Protein AF-A0A0D3J5S3-F1 (afdb_monomer_lite)

Organism: Emiliania huxleyi (strain CCMP1516) (NCBI:txid280463)

Structure (mmCIF, N/CA/C/O backbone):
data_AF-A0A0D3J5S3-F1
#
_entry.id   AF-A0A0D3J5S3-F1
#
loop_
_atom_site.group_PDB
_atom_site.id
_atom_site.type_symbol
_atom_site.label_atom_id
_atom_site.label_alt_id
_atom_site.label_comp_id
_atom_site.label_asym_id
_atom_site.label_entity_id
_atom_site.label_seq_id
_atom_site.pdbx_PDB_ins_code
_atom_site.Cartn_x
_atom_site.Cartn_y
_atom_site.Cartn_z
_atom_site.occupancy
_atom_site.B_iso_or_equiv
_atom_site.auth_seq_id
_atom_site.auth_comp_id
_atom_site.auth_asym_id
_atom_site.auth_atom_id
_atom_site.pdbx_PDB_model_num
ATOM 1 N N . MET A 1 1 ? -24.017 62.205 -27.196 1.00 51.03 1 MET A N 1
ATOM 2 C CA . MET A 1 1 ? -24.666 61.035 -26.567 1.00 51.03 1 MET A CA 1
ATOM 3 C C . MET A 1 1 ? -23.971 60.794 -25.240 1.00 51.03 1 MET A C 1
ATOM 5 O O . MET A 1 1 ? -22.766 60.595 -25.216 1.00 51.03 1 MET A O 1
ATOM 9 N N . GLU A 1 2 ? -24.707 60.986 -24.154 1.00 45.94 2 GLU A N 1
ATOM 10 C CA . GLU A 1 2 ? -24.202 61.168 -22.791 1.00 45.94 2 GLU A CA 1
ATOM 11 C C . GLU A 1 2 ? -23.945 59.817 -22.108 1.00 45.94 2 GLU A C 1
ATOM 13 O O . GLU A 1 2 ? -24.816 58.946 -22.071 1.00 45.94 2 GLU A O 1
ATOM 18 N N . ASN A 1 3 ? -22.727 59.621 -21.601 1.00 50.38 3 ASN A N 1
ATOM 19 C CA . ASN A 1 3 ? -22.272 58.361 -21.021 1.00 50.38 3 ASN A CA 1
ATOM 20 C C . ASN A 1 3 ? -22.676 58.307 -19.537 1.00 50.38 3 ASN A C 1
ATOM 22 O O . ASN A 1 3 ? -21.994 58.853 -18.668 1.00 50.38 3 ASN A O 1
ATOM 26 N N . LYS A 1 4 ? -23.832 57.701 -19.245 1.00 55.53 4 LYS A N 1
ATOM 27 C CA . LYS A 1 4 ? -24.392 57.629 -17.888 1.00 55.53 4 LYS A CA 1
ATOM 28 C C . LYS A 1 4 ? -23.585 56.638 -17.034 1.00 55.53 4 LYS A C 1
ATOM 30 O O . LYS A 1 4 ? -23.766 55.424 -17.121 1.00 55.53 4 LYS A O 1
ATOM 35 N N . LYS A 1 5 ? -22.681 57.172 -16.209 1.00 58.59 5 LYS A N 1
ATOM 36 C CA . LYS A 1 5 ? -21.896 56.446 -15.196 1.00 58.59 5 LYS A CA 1
ATOM 37 C C . LYS A 1 5 ? -22.862 55.722 -14.243 1.00 58.59 5 LYS A C 1
ATOM 39 O O . LYS A 1 5 ? -23.649 56.371 -13.560 1.00 58.59 5 LYS A O 1
ATOM 44 N N . ARG A 1 6 ? -22.856 54.384 -14.223 1.00 62.72 6 ARG A N 1
ATOM 45 C CA . ARG A 1 6 ? -23.650 53.599 -13.259 1.00 62.72 6 ARG A CA 1
ATOM 46 C C . ARG A 1 6 ? -22.962 53.634 -11.896 1.00 62.72 6 ARG A C 1
ATOM 48 O O . ARG A 1 6 ? -21.812 53.219 -11.787 1.00 62.72 6 ARG A O 1
ATOM 55 N N . GLU A 1 7 ? -23.668 54.104 -10.875 1.00 63.69 7 GLU A N 1
ATOM 56 C CA . GLU A 1 7 ? -23.224 54.006 -9.483 1.00 63.69 7 GLU A CA 1
ATOM 57 C C . GLU A 1 7 ? -23.287 52.551 -8.976 1.00 63.69 7 GLU A C 1
ATOM 59 O O . GLU A 1 7 ? -24.188 51.795 -9.365 1.00 63.69 7 GLU A O 1
ATOM 64 N N . PRO A 1 8 ? -22.350 52.127 -8.108 1.00 58.50 8 PRO A N 1
ATOM 65 C CA . PRO A 1 8 ? -22.398 50.813 -7.480 1.00 58.50 8 PRO A CA 1
ATOM 66 C C . PRO A 1 8 ? -23.529 50.738 -6.443 1.00 58.50 8 PRO A C 1
ATOM 68 O O . PRO A 1 8 ? -23.693 51.621 -5.603 1.00 58.50 8 PRO A O 1
ATOM 71 N N . ARG A 1 9 ? -24.311 49.650 -6.482 1.00 60.81 9 ARG A N 1
ATOM 72 C CA . ARG A 1 9 ? -25.346 49.370 -5.473 1.00 60.81 9 ARG A CA 1
ATOM 73 C C . ARG A 1 9 ? -24.700 49.051 -4.116 1.00 60.81 9 ARG A C 1
ATOM 75 O O . ARG A 1 9 ? -23.760 48.257 -4.093 1.00 60.81 9 ARG A O 1
ATOM 82 N N . PRO A 1 10 ? -25.232 49.565 -2.992 1.00 53.12 10 PRO A N 1
ATOM 83 C CA . PRO A 1 10 ? -24.752 49.185 -1.670 1.00 53.12 10 PRO A CA 1
ATOM 84 C C . PRO A 1 10 ? -25.035 47.698 -1.410 1.00 53.12 10 PRO A C 1
ATOM 86 O O . PRO A 1 10 ? -26.167 47.226 -1.555 1.00 53.12 10 PRO A O 1
ATOM 89 N N . SER A 1 11 ? -23.999 46.946 -1.033 1.00 65.00 11 SER A N 1
ATOM 90 C CA . SER A 1 11 ? -24.125 45.554 -0.602 1.00 65.00 11 SER A CA 1
ATOM 91 C C . SER A 1 11 ? -24.824 45.500 0.754 1.00 65.00 11 SER A C 1
ATOM 93 O O . SER A 1 11 ? -24.361 46.112 1.717 1.00 65.00 11 SER A O 1
ATOM 95 N N . LYS A 1 12 ? -25.928 44.754 0.850 1.00 60.00 12 LYS A N 1
ATOM 96 C CA . LYS A 1 12 ? -26.558 44.458 2.143 1.00 60.00 12 LYS A CA 1
ATOM 97 C C . LYS A 1 12 ? -25.576 43.637 2.998 1.00 60.00 12 LYS A C 1
ATOM 99 O O . LYS A 1 12 ? -24.978 42.706 2.456 1.00 60.00 12 LYS A O 1
ATOM 104 N N . PRO A 1 13 ? -25.398 43.937 4.295 1.00 53.47 13 PRO A N 1
ATOM 105 C CA . PRO A 1 13 ? -24.540 43.133 5.155 1.00 53.47 13 PRO A CA 1
ATOM 106 C C . PRO A 1 13 ? -25.118 41.719 5.309 1.00 53.47 13 PRO A C 1
ATOM 108 O O . PRO A 1 13 ? -26.315 41.548 5.547 1.00 53.47 13 PRO A O 1
ATOM 111 N N . PHE A 1 14 ? -24.262 40.706 5.164 1.00 46.66 14 PHE A N 1
ATOM 112 C CA . PHE A 1 14 ? -24.600 39.323 5.492 1.00 46.66 14 PHE A CA 1
ATOM 113 C C . PHE A 1 14 ? -24.873 39.216 7.001 1.00 46.66 14 PHE A C 1
ATOM 115 O O . PHE A 1 14 ? -24.055 39.692 7.794 1.00 46.66 14 PHE A O 1
ATOM 122 N N . PRO A 1 15 ? -25.989 38.609 7.438 1.00 52.50 15 PRO A N 1
ATOM 123 C CA . PRO A 1 15 ? -26.215 38.392 8.857 1.00 52.50 15 PRO A CA 1
ATOM 124 C C . PRO A 1 15 ? -25.203 37.374 9.404 1.00 52.50 15 PRO A C 1
ATOM 126 O O . PRO A 1 15 ? -25.044 36.279 8.868 1.00 52.50 15 PRO A O 1
ATOM 129 N N . CYS A 1 16 ? -24.532 37.749 10.492 1.00 40.88 16 CYS A N 1
ATOM 130 C CA . CYS A 1 16 ? -23.656 36.879 11.273 1.00 40.88 16 CYS A CA 1
ATOM 131 C C . CYS A 1 16 ? -24.491 35.738 11.902 1.00 40.88 16 CYS A C 1
ATOM 133 O O . CYS A 1 16 ? -25.570 36.024 12.440 1.00 40.88 16 CYS A O 1
A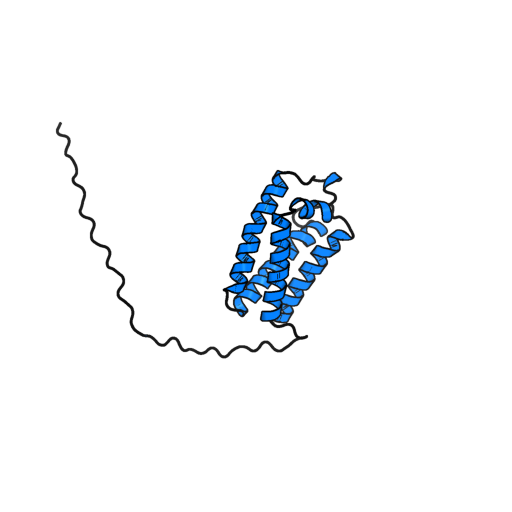TOM 135 N N . PRO A 1 17 ? -24.063 34.462 11.851 1.00 49.06 17 PRO A N 1
ATOM 136 C CA . PRO A 1 17 ? -24.861 33.368 12.390 1.00 49.06 17 PRO A CA 1
ATOM 137 C C . PRO A 1 17 ? -24.981 33.484 13.913 1.00 49.06 17 PRO A C 1
ATOM 139 O O . PRO A 1 17 ? -23.993 33.542 14.646 1.00 49.06 17 PRO A O 1
ATOM 142 N N . LYS A 1 18 ? -26.230 33.533 14.390 1.00 49.75 18 LYS A N 1
ATOM 143 C CA . LYS A 1 18 ? -26.568 33.538 15.815 1.00 49.75 18 LYS A CA 1
ATOM 144 C C . LYS A 1 18 ? -26.104 32.226 16.449 1.00 49.75 18 LYS A C 1
ATOM 146 O O . LYS A 1 18 ? -26.425 31.147 15.960 1.00 49.75 18 LYS A O 1
ATOM 151 N N . LYS A 1 19 ? -25.380 32.353 17.560 1.00 46.78 19 LYS A N 1
ATOM 152 C CA . LYS A 1 19 ? -24.968 31.284 18.478 1.00 46.78 19 LYS A CA 1
ATOM 153 C C . LYS A 1 19 ? -26.181 30.390 18.796 1.00 46.78 19 LYS A C 1
ATOM 155 O O . LYS A 1 19 ? -27.095 30.838 19.485 1.00 46.78 19 LYS A O 1
ATOM 160 N N . GLN A 1 20 ? -26.222 29.165 18.269 1.00 47.44 20 GLN A N 1
ATOM 161 C CA . GLN A 1 20 ? -27.236 28.184 18.659 1.00 47.44 20 GLN A CA 1
ATOM 162 C C . GLN A 1 20 ? -26.879 27.655 20.050 1.00 47.44 20 GLN A C 1
ATOM 164 O O . GLN A 1 20 ? -25.844 27.023 20.253 1.00 47.44 20 GLN A O 1
ATOM 169 N N . LEU A 1 21 ? -27.721 28.006 21.017 1.00 48.16 21 LEU A N 1
ATOM 170 C CA . LEU A 1 21 ? -27.687 27.513 22.384 1.00 48.16 21 LEU A CA 1
ATOM 171 C C . LEU A 1 21 ? -28.353 26.128 22.429 1.00 48.16 21 LEU A C 1
ATOM 173 O O . LEU A 1 21 ? -29.507 26.005 22.036 1.00 48.16 21 LEU A O 1
ATOM 177 N N . GLY A 1 22 ? -27.626 25.141 22.955 1.00 46.34 22 GLY A N 1
ATOM 178 C CA . GLY A 1 22 ? -28.153 24.029 23.753 1.00 46.34 22 GLY A CA 1
ATOM 179 C C . GLY A 1 22 ? -29.126 23.048 23.097 1.00 46.34 22 GLY A C 1
ATOM 180 O O . GLY A 1 22 ? -30.335 23.227 23.180 1.00 46.34 22 GLY A O 1
ATOM 181 N N . LEU A 1 23 ? -28.598 21.916 22.628 1.00 38.19 23 LEU A N 1
ATOM 182 C CA . LEU A 1 23 ? -29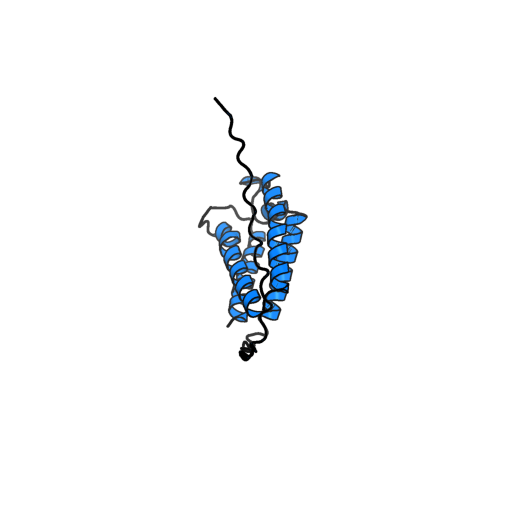.291 20.626 22.698 1.00 38.19 23 LEU A CA 1
ATOM 183 C C . LEU A 1 23 ? -28.292 19.578 23.216 1.00 38.19 23 LEU A C 1
ATOM 185 O O . LEU A 1 23 ? -27.160 19.551 22.723 1.00 38.19 23 LEU A O 1
ATOM 189 N N . PRO A 1 24 ? -28.655 18.743 24.205 1.00 44.25 24 PRO A N 1
ATOM 190 C CA . PRO A 1 24 ? -27.788 17.671 24.664 1.00 44.25 24 PRO A CA 1
ATOM 191 C C . PRO A 1 24 ? -27.774 16.583 23.588 1.00 44.25 24 PRO A C 1
ATOM 193 O O . PRO A 1 24 ? -28.769 15.896 23.370 1.00 44.25 24 PRO A O 1
ATOM 196 N N . VAL A 1 25 ? -26.654 16.437 22.882 1.00 48.50 25 VAL A N 1
ATOM 197 C CA . VAL A 1 25 ? -26.411 15.254 22.051 1.00 48.50 25 VAL A CA 1
ATOM 198 C C . VAL A 1 25 ? -25.810 14.198 22.963 1.00 48.50 25 VAL A C 1
ATOM 200 O O . VAL A 1 25 ? -24.603 13.992 22.990 1.00 48.50 25 VAL A O 1
ATOM 203 N N . GLU A 1 26 ? -26.668 13.556 23.746 1.00 48.84 26 GLU A N 1
ATOM 204 C CA . GLU A 1 26 ? -26.324 12.318 24.431 1.00 48.84 26 GLU A CA 1
ATOM 205 C C . GLU A 1 26 ? -27.350 11.258 24.045 1.00 48.84 26 GLU A C 1
ATOM 207 O O . GLU A 1 26 ? -28.336 11.001 24.726 1.00 48.84 26 GLU A O 1
ATOM 212 N N . ALA A 1 27 ? -27.114 10.664 22.879 1.00 36.91 27 ALA A N 1
ATOM 213 C CA . ALA A 1 27 ? -27.426 9.265 22.670 1.00 36.91 27 ALA A CA 1
ATOM 214 C C . ALA A 1 27 ? -26.084 8.540 22.756 1.00 36.91 27 ALA A C 1
ATOM 216 O O . ALA A 1 27 ? -25.338 8.463 21.779 1.00 36.91 27 ALA A O 1
ATOM 217 N N . ALA A 1 28 ? -25.743 8.093 23.964 1.00 42.97 28 ALA A N 1
ATOM 218 C CA . ALA A 1 28 ? -24.651 7.165 24.187 1.00 42.97 28 ALA A CA 1
ATOM 219 C C . ALA A 1 28 ? -24.964 5.877 23.413 1.00 42.97 28 ALA A C 1
ATOM 221 O O . ALA A 1 28 ? -25.753 5.039 23.847 1.00 42.97 28 ALA A O 1
ATOM 222 N N . VAL A 1 29 ? -24.381 5.744 22.223 1.00 40.97 29 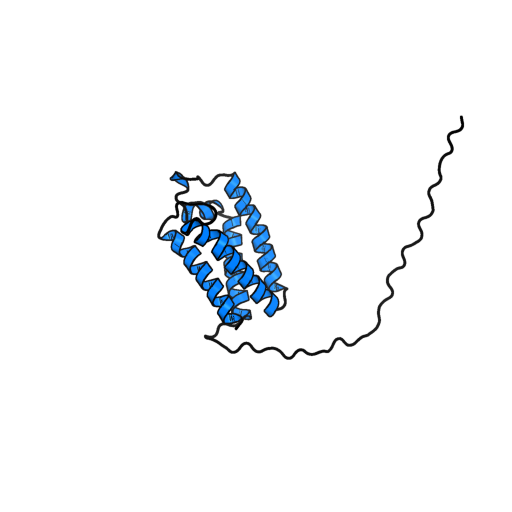VAL A N 1
ATOM 223 C CA . VAL A 1 29 ? -24.293 4.456 21.542 1.00 40.97 29 VAL A CA 1
ATOM 224 C C . VAL A 1 29 ? -23.285 3.654 22.353 1.00 40.97 29 VAL A C 1
ATOM 226 O O . VAL A 1 29 ? -22.110 4.017 22.409 1.00 40.97 29 VAL A O 1
ATOM 229 N N . ALA A 1 30 ? -23.762 2.627 23.054 1.00 36.34 30 ALA A N 1
ATOM 230 C CA . ALA A 1 30 ? -22.895 1.722 23.794 1.00 36.34 30 ALA A CA 1
ATOM 231 C C . ALA A 1 30 ? -21.774 1.210 22.866 1.00 36.34 30 ALA A C 1
ATOM 233 O O . ALA A 1 30 ? -22.058 0.900 21.703 1.00 36.34 30 ALA A O 1
ATOM 234 N N . PRO A 1 31 ? -20.515 1.142 23.334 1.00 46.97 31 PRO A N 1
ATOM 235 C CA . PRO A 1 31 ? -19.431 0.616 22.522 1.00 46.97 31 PRO A CA 1
ATOM 236 C C . PRO A 1 31 ? -19.756 -0.828 22.130 1.00 46.97 31 PRO A C 1
ATOM 238 O O . PRO A 1 31 ? -19.968 -1.691 22.980 1.00 46.97 31 PRO A O 1
ATOM 241 N N . PHE A 1 32 ? -19.831 -1.075 20.822 1.00 49.53 32 PHE A N 1
ATOM 242 C CA . PHE A 1 32 ? -19.732 -2.419 20.271 1.00 49.53 32 PHE A CA 1
ATOM 243 C C . PHE A 1 32 ? -18.332 -2.911 20.625 1.00 49.53 32 PHE A C 1
ATOM 245 O O . PHE A 1 32 ? -17.355 -2.389 20.094 1.00 49.53 32 PHE A O 1
ATOM 252 N N . GLU A 1 33 ? -18.225 -3.836 21.574 1.00 49.22 33 GLU A N 1
ATOM 253 C CA . GLU A 1 33 ? -16.960 -4.502 21.860 1.00 49.22 33 GLU A CA 1
ATOM 254 C C . GLU A 1 33 ? -16.758 -5.579 20.788 1.00 49.22 33 GLU A C 1
ATOM 256 O O . GLU A 1 33 ? -17.473 -6.587 20.818 1.00 49.22 33 GLU A O 1
ATOM 261 N N . PRO A 1 34 ? -15.844 -5.395 19.814 1.00 53.62 34 PRO A N 1
ATOM 262 C CA . PRO A 1 34 ? -15.532 -6.468 18.888 1.00 53.62 34 PRO A CA 1
ATOM 263 C C . PRO A 1 34 ? -14.917 -7.602 19.705 1.00 53.62 34 PRO A C 1
ATOM 265 O O . PRO A 1 34 ? -13.901 -7.432 20.389 1.00 53.62 34 PRO A O 1
ATOM 268 N N . ALA A 1 35 ? -15.580 -8.754 19.674 1.00 48.94 35 ALA A N 1
ATOM 269 C CA . ALA A 1 35 ? -15.100 -9.958 20.316 1.00 48.94 35 ALA A CA 1
ATOM 270 C C . ALA A 1 35 ? -13.669 -10.246 19.840 1.00 48.94 35 ALA A C 1
ATOM 272 O O . ALA A 1 35 ? -13.360 -10.214 18.651 1.00 48.94 35 ALA A O 1
ATOM 273 N N . MET A 1 36 ? -12.778 -10.515 20.790 1.00 46.06 36 MET A N 1
ATOM 274 C CA . MET A 1 36 ? -11.370 -10.787 20.538 1.00 46.06 36 MET A CA 1
ATOM 275 C C . MET A 1 36 ? -11.209 -12.074 19.716 1.00 46.06 36 MET A C 1
ATOM 277 O O . MET A 1 36 ? -11.182 -13.175 20.263 1.00 46.06 36 MET A O 1
ATOM 281 N N . VAL A 1 37 ? -11.052 -11.949 18.400 1.00 50.75 37 VAL A N 1
ATOM 282 C CA . VAL A 1 37 ? -10.702 -13.068 17.518 1.00 50.75 37 VAL A CA 1
ATOM 283 C C . VAL A 1 37 ? -9.192 -13.004 17.260 1.00 50.75 37 VAL A C 1
ATOM 285 O O . VAL A 1 37 ? -8.685 -12.073 16.640 1.00 50.75 37 VAL A O 1
ATOM 288 N N . PHE A 1 38 ? -8.440 -13.961 17.815 1.00 60.16 38 PHE A N 1
ATOM 289 C CA . PHE A 1 38 ? -6.968 -14.060 17.717 1.00 60.16 38 PHE A CA 1
ATOM 290 C C . PHE A 1 38 ? -6.158 -12.847 18.233 1.00 60.16 38 PHE A C 1
ATOM 292 O O . PHE A 1 38 ? -5.007 -12.668 17.844 1.00 60.16 38 PHE A O 1
ATOM 299 N N . GLY A 1 39 ? -6.725 -12.009 19.109 1.00 66.75 39 GLY A N 1
ATOM 300 C CA . GLY A 1 39 ? -6.040 -10.820 19.645 1.00 66.75 39 GLY A CA 1
ATOM 301 C C . GLY A 1 39 ? -5.947 -9.638 18.667 1.00 66.75 39 GLY A C 1
ATOM 302 O O . GLY A 1 39 ? -5.274 -8.650 18.964 1.00 66.75 39 GLY A O 1
ATOM 303 N N . LEU A 1 40 ? -6.620 -9.716 17.515 1.00 83.38 40 LEU A N 1
ATOM 304 C CA . LEU A 1 40 ? -6.672 -8.641 16.527 1.00 83.38 40 LEU A CA 1
ATOM 305 C C . LEU A 1 40 ? -7.827 -7.689 16.852 1.00 83.38 40 LEU A C 1
ATOM 307 O O . LEU A 1 40 ? -8.991 -8.040 16.701 1.00 83.38 40 LEU A O 1
ATOM 311 N N . THR A 1 41 ? -7.500 -6.479 17.307 1.00 91.06 41 THR A N 1
ATOM 312 C CA . THR A 1 41 ? -8.481 -5.406 17.542 1.00 91.06 41 THR A CA 1
ATOM 313 C C . THR A 1 41 ? -8.474 -4.402 16.385 1.00 91.06 41 THR A C 1
ATOM 315 O O . THR A 1 41 ? -7.435 -4.258 15.725 1.00 91.06 41 THR A O 1
ATOM 318 N N . PRO A 1 42 ? -9.567 -3.646 16.150 1.00 93.31 42 PRO A N 1
ATOM 319 C CA . PRO A 1 42 ? -9.558 -2.540 15.191 1.00 93.31 42 PRO A CA 1
ATOM 320 C C . PRO A 1 42 ? -8.418 -1.556 15.469 1.00 93.31 42 PRO A C 1
ATOM 322 O O . PRO A 1 42 ? -7.690 -1.179 14.553 1.00 93.31 42 PRO A O 1
ATOM 325 N N . SER A 1 43 ? -8.182 -1.226 16.743 1.00 94.00 43 SER A N 1
ATOM 326 C CA . SER A 1 43 ? -7.054 -0.395 17.174 1.00 94.00 43 SER A CA 1
ATOM 327 C C . SER A 1 43 ? -5.693 -0.935 16.726 1.00 94.00 43 SER A C 1
ATOM 329 O O . SER A 1 43 ? -4.865 -0.194 16.189 1.00 94.00 43 SER A O 1
ATOM 331 N N . LEU A 1 44 ? -5.441 -2.232 16.940 1.00 93.62 44 LEU A N 1
ATOM 332 C CA . LEU A 1 44 ? -4.186 -2.868 16.543 1.00 93.62 44 LEU A CA 1
ATOM 333 C C . LEU A 1 44 ? -4.039 -2.879 15.021 1.00 93.62 44 LEU A C 1
ATOM 335 O O . LEU A 1 44 ? -2.970 -2.544 14.512 1.00 93.62 44 LEU A O 1
ATOM 339 N N . TYR A 1 45 ? -5.115 -3.201 14.303 1.00 95.75 45 TYR A N 1
ATOM 340 C CA . TYR A 1 45 ? -5.145 -3.187 12.845 1.00 95.75 45 TYR A CA 1
ATOM 341 C C . TYR A 1 45 ? -4.837 -1.793 12.283 1.00 95.75 45 TYR A C 1
ATOM 343 O O . TYR A 1 45 ? -3.946 -1.654 11.444 1.00 95.75 45 TYR A O 1
ATOM 351 N N . VAL A 1 46 ? -5.491 -0.746 12.801 1.00 97.00 46 VAL A N 1
ATOM 352 C CA . VAL A 1 46 ? -5.264 0.647 12.388 1.00 97.00 46 VAL A CA 1
ATOM 353 C C . VAL A 1 46 ? -3.824 1.070 12.645 1.00 97.00 46 VAL A C 1
ATOM 355 O O . VAL A 1 46 ? -3.197 1.648 11.757 1.00 97.00 46 VAL A O 1
ATOM 358 N N . LYS A 1 47 ? -3.261 0.753 13.817 1.00 95.88 47 LYS A N 1
ATOM 359 C CA . LYS A 1 47 ?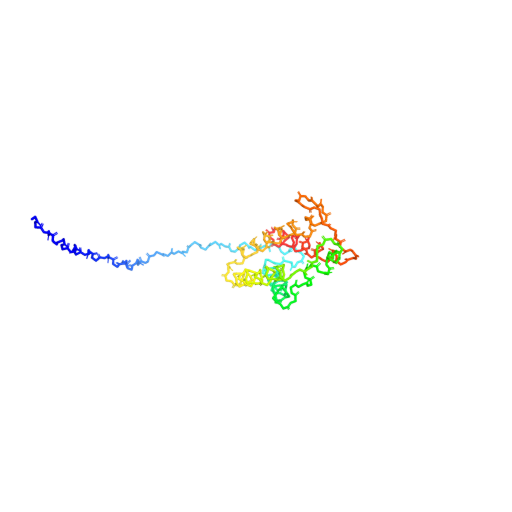 -1.863 1.076 14.144 1.00 95.88 47 LYS A CA 1
ATOM 360 C C . LYS A 1 47 ? -0.879 0.350 13.230 1.00 95.88 47 LYS A C 1
ATOM 362 O O . LYS A 1 47 ? 0.010 0.992 12.673 1.00 95.88 47 LYS A O 1
ATOM 367 N N . ALA A 1 48 ? -1.050 -0.959 13.048 1.00 94.94 48 ALA A N 1
ATOM 368 C CA . ALA A 1 48 ? -0.174 -1.770 12.208 1.00 94.94 48 ALA A CA 1
ATOM 369 C C . ALA A 1 48 ? -0.232 -1.328 10.740 1.00 94.94 48 ALA A C 1
ATOM 371 O O . ALA A 1 48 ? 0.807 -1.081 10.129 1.00 94.94 48 ALA A O 1
ATOM 372 N N . GLY A 1 49 ? -1.434 -1.151 10.185 1.00 96.00 49 GLY A N 1
ATOM 373 C CA . GLY A 1 49 ? -1.601 -0.678 8.814 1.00 96.00 49 GLY A CA 1
ATOM 374 C C . GLY A 1 49 ? -1.071 0.740 8.619 1.00 96.00 49 GLY A C 1
ATOM 375 O O . GLY A 1 49 ? -0.355 0.987 7.656 1.00 96.00 49 GLY A O 1
ATOM 376 N N . SER A 1 50 ? -1.327 1.657 9.559 1.00 97.12 50 SER A N 1
ATOM 377 C CA . SER A 1 50 ? -0.778 3.022 9.509 1.00 97.12 50 SER A CA 1
ATOM 378 C C . SER A 1 50 ? 0.749 3.027 9.520 1.00 97.12 50 SER A C 1
ATOM 380 O O . SER A 1 50 ? 1.363 3.794 8.782 1.00 97.12 50 SER A O 1
ATOM 382 N N . PHE A 1 51 ? 1.371 2.153 10.317 1.00 96.12 51 PHE A N 1
ATOM 383 C CA . PHE A 1 51 ? 2.822 1.987 10.324 1.00 96.12 51 PHE A CA 1
ATOM 384 C C . PHE A 1 51 ? 3.339 1.450 8.984 1.00 96.12 51 PHE A C 1
ATOM 386 O O . PHE A 1 51 ? 4.266 2.026 8.419 1.00 96.12 51 PHE A O 1
ATOM 393 N N . ILE A 1 52 ? 2.724 0.392 8.446 1.00 95.81 52 ILE A N 1
ATOM 394 C CA . ILE A 1 52 ? 3.126 -0.216 7.169 1.00 95.81 52 ILE A CA 1
ATOM 395 C C . ILE A 1 52 ? 2.985 0.788 6.021 1.00 95.81 52 ILE A C 1
ATOM 397 O O . ILE A 1 52 ? 3.952 1.035 5.302 1.00 95.81 52 ILE A O 1
ATOM 401 N N . PHE A 1 53 ? 1.816 1.414 5.871 1.00 97.12 53 PHE A N 1
ATOM 402 C CA . PHE A 1 53 ? 1.599 2.424 4.836 1.00 97.12 53 PHE A CA 1
ATOM 403 C C . PHE A 1 53 ? 2.494 3.645 5.045 1.00 97.12 53 PHE A C 1
ATOM 405 O O . PHE A 1 53 ? 3.035 4.164 4.076 1.00 97.12 53 PHE A O 1
ATOM 412 N N . GLY A 1 54 ? 2.729 4.068 6.289 1.00 96.62 54 GLY A N 1
ATOM 413 C CA . GLY A 1 54 ? 3.674 5.140 6.598 1.00 96.62 54 GLY A CA 1
ATOM 414 C C . GLY A 1 54 ? 5.097 4.812 6.143 1.00 96.62 54 GLY A C 1
ATOM 415 O O . GLY A 1 54 ? 5.728 5.626 5.472 1.00 96.62 54 GLY A O 1
ATOM 416 N N . ALA A 1 55 ? 5.581 3.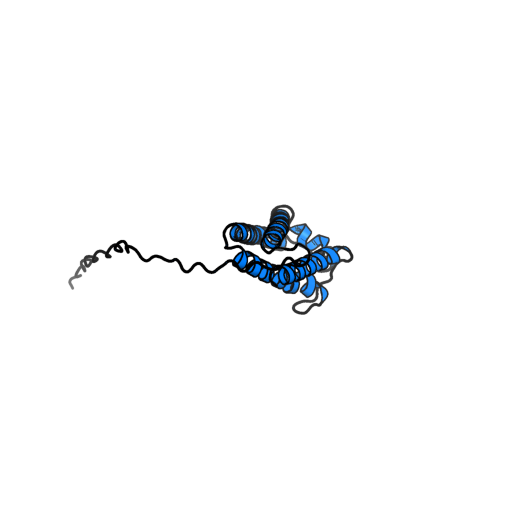602 6.434 1.00 95.56 55 ALA A N 1
ATOM 417 C CA . ALA A 1 55 ? 6.897 3.135 6.004 1.00 95.56 55 ALA A CA 1
ATOM 418 C C . ALA A 1 55 ? 7.012 3.073 4.472 1.00 95.56 55 ALA A C 1
ATOM 420 O O . ALA A 1 55 ? 7.986 3.579 3.913 1.00 95.56 55 ALA A O 1
ATOM 421 N N . TYR A 1 56 ? 5.998 2.539 3.783 1.00 93.50 56 TYR A N 1
ATOM 422 C CA . TYR A 1 56 ? 5.945 2.556 2.317 1.00 93.50 56 TYR A CA 1
ATOM 423 C C . TYR A 1 56 ? 5.888 3.980 1.757 1.00 93.50 56 TYR A C 1
ATOM 425 O O . TYR A 1 56 ? 6.579 4.274 0.790 1.00 93.50 56 TYR A O 1
ATOM 433 N N . GLY A 1 57 ? 5.140 4.895 2.379 1.00 96.44 57 GLY A N 1
ATOM 434 C CA . GLY A 1 57 ? 5.108 6.307 1.991 1.00 96.44 57 GLY A CA 1
ATOM 435 C C . GLY A 1 57 ? 6.491 6.959 2.072 1.00 96.44 57 GLY A C 1
ATOM 436 O O . GLY A 1 57 ? 6.901 7.660 1.148 1.00 96.44 57 GLY A O 1
ATOM 437 N N . VAL A 1 58 ? 7.259 6.667 3.126 1.00 97.31 58 VAL A N 1
ATOM 438 C CA . VAL A 1 58 ? 8.656 7.119 3.250 1.00 97.31 58 VAL A CA 1
ATOM 439 C C . VAL A 1 58 ? 9.540 6.507 2.159 1.00 97.31 58 VAL A C 1
ATOM 441 O O . VAL A 1 58 ? 10.336 7.222 1.552 1.00 97.31 58 VAL A O 1
ATOM 444 N N . GLN A 1 59 ? 9.390 5.215 1.856 1.00 94.31 59 GLN A N 1
ATOM 445 C CA . GLN A 1 59 ? 10.138 4.570 0.770 1.00 94.31 59 GLN A CA 1
ATOM 446 C C . GLN A 1 59 ? 9.801 5.177 -0.598 1.00 94.31 59 GLN A C 1
ATOM 448 O O . GLN A 1 59 ? 10.711 5.511 -1.350 1.00 94.31 59 GLN A O 1
ATOM 453 N N . MET A 1 60 ? 8.519 5.412 -0.890 1.00 95.75 60 MET A N 1
ATOM 454 C CA . MET A 1 60 ? 8.068 6.095 -2.107 1.00 95.75 60 MET A CA 1
ATOM 455 C C . MET A 1 60 ? 8.667 7.502 -2.229 1.00 95.75 60 MET A C 1
ATOM 457 O O . MET A 1 60 ? 8.965 7.955 -3.333 1.00 95.75 60 MET A O 1
ATOM 461 N N . LEU A 1 61 ? 8.877 8.199 -1.108 1.00 97.19 61 LEU A N 1
ATOM 462 C CA . LEU A 1 61 ? 9.504 9.517 -1.107 1.00 97.19 61 LEU A CA 1
ATOM 463 C C . LEU A 1 61 ? 11.016 9.447 -1.343 1.00 97.19 61 LEU A C 1
ATOM 465 O O . LEU A 1 61 ? 11.538 10.252 -2.111 1.00 97.19 61 LEU A O 1
ATOM 469 N N . LEU A 1 62 ? 11.727 8.544 -0.664 1.00 96.50 62 LEU A N 1
ATOM 470 C CA . LEU A 1 62 ? 13.194 8.537 -0.629 1.00 96.50 62 LEU A CA 1
ATOM 471 C C . LEU A 1 62 ? 13.818 7.698 -1.750 1.00 96.50 62 LEU A C 1
ATOM 473 O O . LEU A 1 62 ? 14.788 8.134 -2.371 1.00 96.50 62 LEU A O 1
ATOM 477 N N . VAL A 1 63 ? 13.240 6.532 -2.028 1.00 94.12 63 VAL A N 1
ATOM 478 C CA . VAL A 1 63 ? 13.746 5.508 -2.955 1.00 94.12 63 VAL A CA 1
ATOM 479 C C . VAL A 1 63 ? 12.640 5.046 -3.923 1.00 94.12 63 VAL A C 1
ATOM 481 O O . VAL A 1 63 ? 12.318 3.862 -3.986 1.00 94.12 63 VAL A O 1
ATOM 484 N N . PRO A 1 64 ? 12.025 5.960 -4.701 1.00 92.38 64 PRO A N 1
ATOM 485 C CA . PRO A 1 64 ? 10.857 5.640 -5.528 1.00 92.38 64 PRO A CA 1
ATOM 486 C C . PRO A 1 64 ? 11.123 4.550 -6.569 1.00 92.38 64 PRO A C 1
ATOM 488 O O . PRO A 1 64 ? 10.240 3.737 -6.832 1.00 92.38 64 PRO A O 1
ATOM 491 N N . SER A 1 65 ? 12.332 4.499 -7.135 1.00 90.19 65 SER A N 1
ATOM 492 C CA . SER A 1 65 ? 12.671 3.549 -8.194 1.00 90.19 65 SER A CA 1
ATOM 493 C C . SER A 1 65 ? 12.549 2.097 -7.723 1.00 90.19 65 SER A C 1
ATOM 495 O O . SER A 1 65 ? 12.127 1.247 -8.506 1.00 90.19 65 SER A O 1
ATOM 497 N N . ASN A 1 66 ? 12.797 1.833 -6.432 1.00 89.62 66 ASN A N 1
ATOM 498 C CA . ASN A 1 66 ? 12.661 0.507 -5.825 1.00 89.62 66 ASN A CA 1
ATOM 499 C C . ASN A 1 66 ? 11.241 -0.058 -5.948 1.00 89.62 66 ASN A C 1
ATOM 501 O O . ASN A 1 66 ? 11.081 -1.263 -6.114 1.00 89.62 66 ASN A O 1
ATOM 505 N N . MET A 1 67 ? 10.205 0.794 -5.958 1.00 86.62 67 MET A N 1
ATOM 506 C CA . MET A 1 67 ? 8.814 0.342 -6.124 1.00 86.62 67 MET A CA 1
ATOM 507 C C . MET A 1 67 ? 8.581 -0.361 -7.469 1.00 86.62 67 MET A C 1
ATOM 509 O O . MET A 1 67 ? 7.657 -1.161 -7.592 1.00 86.62 67 MET A O 1
ATOM 513 N N . MET A 1 68 ? 9.419 -0.069 -8.469 1.00 85.38 68 MET A N 1
ATOM 514 C CA . MET A 1 68 ? 9.382 -0.712 -9.780 1.00 85.38 68 MET A CA 1
ATOM 515 C C . MET A 1 68 ? 10.469 -1.783 -9.908 1.00 85.38 68 MET A C 1
ATOM 517 O O . MET A 1 68 ? 10.193 -2.900 -10.332 1.00 85.38 68 MET A O 1
ATOM 521 N N . THR A 1 69 ? 11.713 -1.468 -9.545 1.00 86.69 69 THR A N 1
ATOM 522 C CA . THR A 1 69 ? 12.863 -2.343 -9.829 1.00 86.69 69 THR A CA 1
ATOM 523 C C . THR A 1 69 ? 12.913 -3.602 -8.974 1.00 86.69 69 THR A C 1
ATOM 525 O O . THR A 1 69 ? 13.512 -4.595 -9.392 1.00 86.69 69 THR A O 1
ATOM 528 N N . ASP A 1 70 ? 12.301 -3.581 -7.790 1.00 86.31 70 ASP A N 1
ATOM 529 C CA . ASP A 1 70 ? 12.352 -4.722 -6.876 1.00 86.31 70 ASP A CA 1
ATOM 530 C C . ASP A 1 70 ? 11.310 -5.785 -7.250 1.00 86.31 70 ASP A C 1
ATOM 532 O O . ASP A 1 70 ? 11.537 -6.971 -7.015 1.00 86.31 70 ASP A O 1
ATOM 536 N N . HIS A 1 71 ? 10.202 -5.383 -7.880 1.00 85.50 71 HIS A N 1
ATOM 537 C CA . HIS A 1 71 ? 9.032 -6.237 -8.122 1.00 85.50 71 HIS A CA 1
ATOM 538 C C . HIS A 1 71 ? 8.764 -6.564 -9.592 1.00 85.50 71 HIS A C 1
ATOM 540 O O . HIS A 1 71 ? 8.008 -7.491 -9.878 1.00 85.50 71 HIS A O 1
ATOM 546 N N . PHE A 1 72 ? 9.397 -5.854 -10.522 1.00 86.81 72 PHE A N 1
ATOM 547 C CA . PHE A 1 72 ? 9.208 -6.051 -11.955 1.00 86.81 72 PHE A CA 1
ATOM 548 C C . PHE A 1 72 ? 10.547 -6.232 -12.653 1.00 86.81 72 PHE A C 1
ATOM 550 O O . PHE A 1 72 ? 11.572 -5.702 -12.212 1.00 86.81 72 PHE A O 1
ATOM 557 N N . GLU A 1 73 ? 10.528 -6.896 -13.806 1.00 79.25 73 GLU A N 1
ATOM 558 C CA . GLU A 1 73 ? 11.665 -6.916 -14.732 1.00 79.25 73 GLU A CA 1
ATOM 559 C C . GLU A 1 73 ? 11.766 -5.572 -15.475 1.00 79.25 73 GLU A C 1
ATOM 561 O O . GLU A 1 73 ? 11.738 -5.480 -16.702 1.00 79.25 73 GLU A O 1
ATOM 566 N N . ALA A 1 74 ? 11.853 -4.481 -14.704 1.00 62.38 74 ALA A N 1
ATOM 567 C CA . ALA A 1 74 ? 11.801 -3.108 -15.193 1.00 62.38 74 ALA A CA 1
ATOM 568 C C . ALA A 1 74 ? 12.890 -2.848 -16.245 1.00 62.38 74 ALA A C 1
ATOM 570 O O . ALA A 1 74 ? 12.665 -2.151 -17.223 1.00 62.38 74 ALA A O 1
ATOM 571 N N . HIS A 1 75 ? 14.058 -3.472 -16.109 1.00 58.88 75 HIS A N 1
ATOM 572 C CA . HIS A 1 75 ? 15.152 -3.342 -17.069 1.00 58.88 75 HIS A CA 1
ATOM 573 C C . HIS A 1 75 ? 14.895 -4.021 -18.429 1.00 58.88 75 HIS A C 1
ATOM 575 O O . HIS A 1 75 ? 15.622 -3.734 -19.377 1.00 58.88 75 HIS A O 1
ATOM 581 N N . ILE A 1 76 ? 13.878 -4.883 -18.536 1.00 56.97 76 ILE A N 1
ATOM 582 C CA . ILE A 1 76 ? 13.535 -5.629 -19.755 1.00 56.97 76 ILE A CA 1
ATOM 583 C C . ILE A 1 76 ? 12.257 -5.068 -20.395 1.00 56.97 76 ILE A C 1
ATOM 585 O O . ILE A 1 76 ? 12.225 -4.862 -21.606 1.00 56.97 76 ILE A O 1
ATOM 589 N N . CYS A 1 77 ? 11.231 -4.757 -19.592 1.00 52.66 77 CYS A N 1
ATOM 590 C CA . CYS A 1 77 ? 9.877 -4.515 -20.111 1.00 52.66 77 CYS A CA 1
ATOM 591 C C . CYS A 1 77 ? 9.346 -3.083 -19.929 1.00 52.66 77 CYS A C 1
ATOM 593 O O . CYS A 1 77 ? 8.527 -2.636 -20.730 1.00 52.66 77 CYS A O 1
ATOM 595 N N . ALA A 1 78 ? 9.809 -2.343 -18.916 1.00 61.66 78 ALA A N 1
ATOM 596 C CA . ALA A 1 78 ? 9.459 -0.934 -18.698 1.00 61.66 78 ALA A CA 1
ATOM 597 C C . ALA A 1 78 ? 10.400 -0.312 -17.646 1.00 61.66 78 ALA A C 1
ATOM 599 O O . ALA A 1 78 ? 10.147 -0.456 -16.444 1.00 61.66 78 ALA A O 1
ATOM 600 N N . PRO A 1 79 ? 11.495 0.359 -18.053 1.00 66.81 79 PRO A N 1
ATOM 601 C CA . PRO A 1 79 ? 12.487 0.855 -17.105 1.00 66.81 79 PRO A CA 1
ATOM 602 C C . PRO A 1 79 ? 11.874 1.872 -16.155 1.00 66.81 79 PRO A C 1
ATOM 604 O O . PRO A 1 79 ? 11.068 2.709 -16.563 1.00 66.81 79 PRO A O 1
ATOM 607 N N . ALA A 1 80 ? 12.287 1.824 -14.886 1.00 72.44 80 ALA A N 1
ATOM 608 C CA . ALA A 1 80 ? 12.013 2.907 -13.956 1.00 72.44 80 ALA A CA 1
ATOM 609 C C . ALA A 1 80 ? 12.566 4.200 -14.574 1.00 72.44 80 ALA A C 1
ATOM 611 O O . ALA A 1 80 ? 13.766 4.340 -14.814 1.00 72.44 80 ALA A O 1
ATOM 612 N N . THR A 1 81 ? 11.667 5.119 -14.911 1.00 83.62 81 THR A N 1
ATOM 613 C CA . THR A 1 81 ? 12.009 6.399 -15.522 1.00 83.62 81 THR A CA 1
ATOM 614 C C . THR A 1 81 ? 11.919 7.509 -14.485 1.00 83.62 81 THR A C 1
ATOM 616 O O . THR A 1 81 ? 11.222 7.406 -13.476 1.00 83.62 81 THR A O 1
ATOM 619 N N . LYS A 1 82 ? 12.530 8.657 -14.787 1.00 88.81 82 LYS A N 1
ATOM 620 C CA . LYS A 1 82 ? 12.346 9.869 -13.975 1.00 88.81 82 LYS A CA 1
ATOM 621 C C . LYS A 1 82 ? 10.869 10.283 -13.861 1.00 88.81 82 LYS A C 1
ATOM 623 O O . LYS A 1 82 ? 10.490 10.900 -12.871 1.00 88.81 82 LYS A O 1
ATOM 628 N N . TYR A 1 83 ? 10.035 9.932 -14.846 1.00 89.75 83 TYR A N 1
ATOM 629 C CA . TYR A 1 83 ? 8.594 10.189 -14.806 1.00 89.75 83 TYR A CA 1
ATOM 630 C C . TYR A 1 83 ? 7.873 9.271 -13.818 1.00 89.75 83 TYR A C 1
ATOM 632 O O . TYR A 1 83 ? 7.047 9.751 -13.046 1.00 89.75 83 TYR A O 1
ATOM 640 N N . THR A 1 84 ? 8.196 7.975 -13.790 1.00 89.06 84 THR A N 1
ATOM 641 C CA . THR A 1 84 ? 7.614 7.055 -12.797 1.00 89.06 84 THR A CA 1
ATOM 642 C C . THR A 1 84 ? 8.071 7.417 -11.389 1.00 89.06 84 THR A C 1
ATOM 644 O O . THR A 1 84 ? 7.245 7.460 -10.482 1.00 89.06 84 THR A O 1
ATOM 647 N N . ASP A 1 85 ? 9.343 7.791 -11.215 1.00 92.31 85 ASP A N 1
ATOM 648 C CA . ASP A 1 85 ? 9.856 8.253 -9.923 1.00 92.31 85 ASP A CA 1
ATOM 649 C C . ASP A 1 85 ? 9.119 9.501 -9.426 1.00 92.31 85 ASP A C 1
ATOM 651 O O . ASP A 1 85 ? 8.776 9.592 -8.248 1.00 92.31 85 ASP A O 1
ATOM 655 N N . PHE A 1 86 ? 8.855 10.461 -10.320 1.00 94.31 86 PHE A N 1
ATOM 656 C CA . PHE A 1 86 ? 8.080 11.660 -10.005 1.00 94.31 86 PHE A CA 1
ATOM 657 C C . PHE A 1 86 ? 6.677 11.307 -9.494 1.00 94.31 86 PHE A C 1
ATOM 659 O O . PHE A 1 86 ? 6.263 11.803 -8.446 1.00 94.31 86 PHE A O 1
ATOM 666 N N . TRP A 1 87 ? 5.969 10.413 -10.188 1.00 95.06 87 TRP A N 1
ATOM 667 C CA . TRP A 1 87 ? 4.627 9.983 -9.788 1.00 95.06 87 TRP A CA 1
ATOM 668 C C . TRP A 1 87 ? 4.616 9.232 -8.453 1.00 95.06 87 TRP A C 1
ATOM 670 O O . TRP A 1 87 ? 3.757 9.492 -7.610 1.00 95.06 87 TRP A O 1
ATOM 680 N N . ILE A 1 88 ? 5.591 8.350 -8.226 1.00 94.50 88 ILE A N 1
ATOM 681 C CA . ILE A 1 88 ? 5.721 7.586 -6.979 1.00 94.50 88 ILE A CA 1
ATOM 682 C C . ILE A 1 88 ? 6.032 8.517 -5.799 1.00 94.50 88 ILE A C 1
ATOM 684 O O . ILE A 1 88 ? 5.379 8.428 -4.758 1.00 94.50 88 ILE A O 1
ATOM 688 N N . ARG A 1 89 ? 6.949 9.481 -5.970 1.00 96.56 89 ARG A N 1
ATOM 689 C CA . ARG A 1 89 ? 7.197 10.516 -4.952 1.00 96.56 89 ARG A CA 1
ATOM 690 C C . ARG A 1 89 ? 5.939 11.328 -4.677 1.00 96.56 89 ARG A C 1
ATOM 692 O O . ARG A 1 89 ? 5.644 11.595 -3.518 1.00 96.56 89 ARG A O 1
ATOM 699 N N . GLY A 1 90 ? 5.170 11.676 -5.708 1.00 96.38 90 GLY A N 1
ATOM 700 C CA . GLY A 1 90 ? 3.877 12.339 -5.539 1.00 96.38 90 GLY A CA 1
ATOM 701 C C . GLY A 1 90 ? 2.914 11.532 -4.660 1.00 96.38 90 GLY A C 1
ATOM 702 O O . GLY A 1 90 ? 2.309 12.090 -3.745 1.00 96.38 90 GLY A O 1
ATOM 703 N N . GLN A 1 91 ? 2.835 10.211 -4.859 1.00 95.56 91 GLN A N 1
ATOM 704 C CA . GLN A 1 91 ? 1.976 9.338 -4.051 1.00 95.56 91 GLN A CA 1
ATOM 705 C C . GLN A 1 91 ? 2.355 9.270 -2.570 1.00 95.56 91 GLN A C 1
ATOM 707 O O . GLN A 1 91 ? 1.474 9.082 -1.729 1.00 95.56 91 GLN A O 1
ATOM 712 N N . SER A 1 92 ? 3.622 9.506 -2.215 1.00 96.81 92 SER A N 1
ATOM 713 C CA . SER A 1 92 ? 4.024 9.580 -0.803 1.00 96.81 92 SER A CA 1
ATOM 714 C C . SER A 1 92 ? 3.214 10.616 -0.012 1.00 96.81 92 SER A C 1
ATOM 716 O O . SER A 1 92 ? 2.887 10.380 1.150 1.00 96.81 92 SER A O 1
ATOM 718 N N . VAL A 1 93 ? 2.812 11.724 -0.649 1.00 97.50 93 VAL A N 1
ATOM 719 C CA . VAL A 1 93 ? 2.005 12.780 -0.019 1.00 97.50 93 VAL A CA 1
ATOM 720 C C . VAL A 1 93 ? 0.593 12.278 0.279 1.00 97.50 93 VAL A C 1
ATOM 722 O O . VAL A 1 93 ? 0.071 12.492 1.377 1.00 97.50 93 VAL A O 1
ATOM 725 N N . SER A 1 94 ? -0.027 11.574 -0.671 1.00 96.25 94 SER A N 1
ATOM 726 C CA . SER A 1 94 ? -1.356 10.986 -0.489 1.00 96.25 94 SER A CA 1
ATOM 727 C C . SER A 1 94 ? -1.344 9.918 0.604 1.00 96.25 94 SER A C 1
ATOM 729 O O . SER A 1 94 ? -2.202 9.945 1.482 1.00 96.25 94 SER A O 1
ATOM 731 N N . ILE A 1 95 ? -0.334 9.043 0.622 1.00 96.75 95 ILE A N 1
ATOM 732 C CA . ILE A 1 95 ? -0.173 8.026 1.668 1.00 96.75 95 ILE A CA 1
ATOM 733 C C . ILE A 1 95 ? 0.062 8.666 3.041 1.00 96.75 95 ILE A C 1
ATOM 735 O O . ILE A 1 95 ? -0.607 8.293 4.004 1.00 96.75 95 ILE A O 1
ATOM 739 N N . ALA A 1 96 ? 0.932 9.675 3.142 1.00 96.69 96 ALA A N 1
ATOM 740 C CA . ALA A 1 96 ? 1.153 10.407 4.389 1.00 96.69 96 ALA A CA 1
ATOM 741 C C . ALA A 1 96 ? -0.137 11.065 4.906 1.00 96.69 96 ALA A C 1
ATOM 743 O O . ALA A 1 96 ? -0.427 11.011 6.101 1.00 96.69 96 ALA A O 1
ATOM 744 N N . THR A 1 97 ? -0.945 11.631 4.006 1.00 97.50 97 THR A N 1
ATOM 745 C CA . THR A 1 97 ? -2.249 12.216 4.350 1.00 97.50 97 THR A CA 1
ATOM 746 C C . THR A 1 97 ? -3.217 11.157 4.868 1.00 97.50 97 THR A C 1
ATOM 748 O O . THR A 1 97 ? -3.852 11.361 5.898 1.00 97.50 97 THR A O 1
ATOM 751 N N . VAL A 1 98 ? -3.301 10.002 4.202 1.00 96.44 98 VAL A N 1
ATOM 752 C CA . VAL A 1 98 ? -4.157 8.889 4.632 1.00 96.44 98 VAL A CA 1
ATOM 753 C C . VAL A 1 98 ? -3.746 8.384 6.015 1.00 96.44 98 VAL A C 1
ATOM 755 O O . VAL A 1 98 ? -4.600 8.259 6.889 1.00 96.44 98 VAL A O 1
ATOM 758 N N . VAL A 1 99 ? -2.449 8.169 6.250 1.00 97.00 99 VAL A N 1
ATOM 759 C CA . VAL A 1 99 ? -1.913 7.758 7.559 1.00 97.00 99 VAL A CA 1
ATOM 760 C C . VAL A 1 99 ? -2.220 8.805 8.627 1.00 97.00 99 VAL A C 1
ATOM 762 O O . VAL A 1 99 ? -2.680 8.456 9.711 1.00 97.00 99 VAL A O 1
ATOM 765 N N . TYR A 1 100 ? -2.043 10.092 8.321 1.00 96.88 100 TYR A N 1
ATOM 766 C CA . TYR A 1 100 ? -2.440 11.167 9.226 1.00 96.88 100 TYR A CA 1
ATOM 767 C C . TYR A 1 100 ? -3.938 11.103 9.555 1.00 96.88 100 TYR A C 1
ATOM 769 O O . TYR A 1 100 ? -4.303 11.155 10.731 1.00 96.88 100 TYR A O 1
ATOM 777 N N . CYS A 1 101 ? -4.806 10.918 8.556 1.00 96.81 101 CYS A N 1
ATOM 778 C CA . CYS A 1 101 ? -6.245 10.765 8.760 1.00 96.81 101 CYS A CA 1
ATOM 779 C C . CYS A 1 101 ? -6.582 9.575 9.668 1.00 96.81 101 CYS A C 1
ATOM 781 O O . CYS A 1 101 ? -7.441 9.721 10.537 1.00 96.81 101 CYS A O 1
ATOM 783 N N . MET A 1 102 ? -5.876 8.443 9.556 1.00 96.31 102 MET A N 1
ATOM 784 C CA . MET A 1 102 ? -6.081 7.292 10.451 1.00 96.31 102 MET A CA 1
ATOM 785 C C . MET A 1 102 ? -5.840 7.630 11.931 1.00 96.31 102 MET A C 1
ATOM 787 O O . MET A 1 102 ? -6.433 7.001 12.799 1.00 96.31 102 MET A O 1
ATOM 791 N N . THR A 1 103 ? -5.035 8.655 12.240 1.00 92.88 103 THR A N 1
ATOM 792 C CA . THR A 1 103 ? -4.814 9.120 13.626 1.00 92.88 103 THR A CA 1
ATOM 793 C C . THR A 1 103 ? -5.906 10.050 14.160 1.00 92.88 103 THR A C 1
ATOM 795 O O . THR A 1 103 ? -5.891 10.405 15.340 1.00 92.88 103 THR A O 1
ATOM 798 N N . LYS A 1 104 ? -6.811 10.515 13.292 1.00 96.50 104 LYS A N 1
ATOM 799 C CA . LYS A 1 104 ? -7.834 11.524 13.609 1.00 96.50 104 LYS A CA 1
ATOM 800 C C . LYS A 1 104 ? -9.253 10.991 13.510 1.00 96.50 104 LYS A C 1
ATOM 802 O O . LYS A 1 104 ? -10.146 11.538 14.152 1.00 96.50 104 LYS A O 1
ATOM 807 N N . LEU A 1 105 ? -9.465 9.971 12.688 1.00 95.81 105 LEU A N 1
ATOM 808 C CA . LEU A 1 105 ? -10.770 9.356 12.511 1.00 95.81 105 LEU A CA 1
ATOM 809 C C . LEU A 1 105 ? -11.169 8.537 13.751 1.00 95.81 105 LEU A C 1
ATOM 811 O O . LEU A 1 105 ? -10.298 7.978 14.420 1.00 95.81 105 LEU A O 1
ATOM 815 N N . PRO A 1 106 ? -12.480 8.419 14.040 1.00 96.69 106 PRO A N 1
ATOM 816 C CA . PRO A 1 106 ? -12.978 7.426 14.985 1.00 96.69 106 PRO A CA 1
ATOM 817 C C . PRO A 1 106 ? -12.494 6.025 14.602 1.00 96.69 106 PRO A C 1
ATOM 819 O O . PRO A 1 106 ? -12.428 5.707 13.414 1.00 96.69 106 PRO A O 1
ATOM 822 N N . GLU A 1 107 ? -12.186 5.186 15.592 1.00 94.38 107 GLU A N 1
ATOM 823 C CA . GLU A 1 107 ? -11.505 3.902 15.370 1.00 94.38 107 GLU A CA 1
ATOM 824 C C . GLU A 1 107 ? -12.234 2.992 14.368 1.00 94.38 107 GLU A C 1
ATOM 826 O O . GLU A 1 107 ? -11.611 2.496 13.432 1.00 94.38 107 GLU A O 1
ATOM 831 N N . ASP A 1 108 ? -13.554 2.838 14.502 1.00 92.94 108 ASP A N 1
ATOM 832 C CA . ASP A 1 108 ? -14.384 2.065 13.565 1.00 92.94 108 ASP A CA 1
ATOM 833 C C . ASP A 1 108 ? -14.260 2.576 12.117 1.00 92.94 108 ASP A C 1
ATOM 835 O O . ASP A 1 108 ? -14.068 1.809 11.170 1.00 92.94 108 ASP A O 1
ATOM 839 N N . VAL A 1 109 ? -14.309 3.899 11.941 1.00 97.31 109 VAL A N 1
ATOM 840 C CA . VAL A 1 109 ? -14.196 4.542 10.627 1.00 97.31 109 VAL A CA 1
ATOM 841 C C . VAL A 1 109 ? -12.790 4.354 10.061 1.00 97.31 109 VAL A C 1
ATOM 843 O O . VAL A 1 109 ? -12.646 4.034 8.882 1.00 97.31 109 VAL A O 1
ATOM 846 N N . ALA A 1 110 ? -11.757 4.510 10.891 1.00 97.56 110 ALA A N 1
ATOM 847 C CA . ALA A 1 110 ? -10.367 4.301 10.501 1.00 97.56 110 ALA A CA 1
ATOM 848 C C . ALA A 1 110 ? -10.116 2.848 10.072 1.00 97.56 110 ALA A C 1
ATOM 850 O O . ALA A 1 110 ? -9.520 2.610 9.024 1.00 97.56 110 ALA A O 1
ATOM 851 N N . ALA A 1 111 ? -10.616 1.870 10.830 1.00 96.81 111 ALA A N 1
ATOM 852 C CA . ALA A 1 111 ? -10.456 0.453 10.520 1.00 96.81 111 ALA A CA 1
ATOM 853 C C . ALA A 1 111 ? -11.156 0.075 9.205 1.00 96.81 111 ALA A C 1
ATOM 855 O O . ALA A 1 111 ? -10.552 -0.577 8.350 1.00 96.81 111 ALA A O 1
ATOM 856 N N . LYS A 1 112 ? -12.388 0.551 8.982 1.00 97.50 112 LYS A N 1
ATOM 857 C CA . LYS A 1 112 ? -13.110 0.356 7.712 1.00 97.50 112 LYS A CA 1
ATOM 858 C C . LYS A 1 112 ? -12.401 1.025 6.536 1.00 97.50 112 LYS A C 1
ATOM 860 O O . LYS A 1 112 ? -12.246 0.406 5.483 1.00 97.50 112 LYS A O 1
ATOM 865 N N . ALA A 1 113 ? -11.930 2.259 6.711 1.00 97.81 113 ALA A N 1
ATOM 866 C CA . ALA A 1 113 ? -11.182 2.975 5.682 1.00 97.81 113 ALA A CA 1
ATOM 867 C C . ALA A 1 113 ? -9.866 2.260 5.338 1.00 97.81 113 ALA A C 1
ATOM 869 O O . ALA A 1 113 ? -9.539 2.107 4.162 1.00 97.81 113 ALA A O 1
ATOM 870 N N . LEU A 1 114 ? -9.144 1.762 6.344 1.00 97.81 114 LEU A N 1
ATOM 871 C CA . LEU A 1 114 ? -7.906 1.010 6.160 1.00 97.81 114 LEU A CA 1
ATOM 872 C C . LEU A 1 114 ? -8.142 -0.344 5.477 1.00 97.81 114 LEU A C 1
ATOM 874 O O . LEU A 1 114 ? -7.336 -0.749 4.641 1.00 97.81 114 LEU A O 1
ATOM 878 N N . LEU A 1 115 ? -9.236 -1.047 5.791 1.00 97.88 115 LEU A N 1
ATOM 879 C CA . LEU A 1 115 ? -9.645 -2.242 5.044 1.00 97.88 115 LEU A CA 1
ATOM 880 C C . LEU A 1 115 ? -9.935 -1.902 3.579 1.00 97.88 115 LEU A C 1
ATOM 882 O O . LEU A 1 115 ? -9.422 -2.581 2.693 1.00 97.88 115 LEU A O 1
ATOM 886 N N . GLY A 1 116 ? -10.688 -0.831 3.317 1.00 97.88 116 GLY A N 1
ATOM 887 C CA . GLY A 1 116 ? -10.961 -0.368 1.955 1.00 97.88 116 GLY A CA 1
ATOM 888 C C . GLY A 1 116 ? -9.683 -0.036 1.179 1.00 97.88 116 GLY A C 1
ATOM 889 O O . GLY A 1 116 ? -9.513 -0.491 0.049 1.00 97.88 116 GLY A O 1
ATOM 890 N N . LEU A 1 117 ? -8.752 0.687 1.806 1.00 97.25 117 LEU A N 1
ATOM 891 C CA . LEU A 1 117 ? -7.439 0.992 1.238 1.00 97.25 117 LEU A CA 1
ATOM 892 C C . LEU A 1 117 ? -6.642 -0.283 0.938 1.00 97.25 117 LEU A C 1
ATOM 894 O O . LEU A 1 117 ? -6.115 -0.434 -0.163 1.00 97.25 117 LEU A O 1
ATOM 898 N N . SER A 1 118 ? -6.574 -1.204 1.902 1.00 97.38 118 SER A N 1
ATOM 899 C CA . SER A 1 118 ? -5.802 -2.442 1.778 1.00 97.38 118 SER A CA 1
ATOM 900 C C . SER A 1 118 ? -6.353 -3.331 0.669 1.00 97.38 118 SER A C 1
ATOM 902 O O . SER A 1 118 ? -5.592 -3.757 -0.192 1.00 97.38 118 SER A O 1
ATOM 904 N N . ALA A 1 119 ? -7.670 -3.539 0.628 1.00 97.75 119 ALA A N 1
ATOM 905 C CA . ALA A 1 119 ? -8.320 -4.321 -0.417 1.00 97.75 119 ALA A CA 1
ATOM 906 C C . ALA A 1 119 ? -8.172 -3.662 -1.798 1.00 97.75 119 ALA A C 1
ATOM 908 O O . ALA A 1 119 ? -7.853 -4.338 -2.776 1.00 97.75 119 ALA A O 1
ATOM 909 N N . GLY A 1 120 ? -8.352 -2.339 -1.876 1.00 97.19 120 GLY A N 1
ATOM 910 C CA . GLY A 1 120 ? -8.203 -1.582 -3.117 1.00 97.19 120 GLY A CA 1
ATOM 911 C C . GLY A 1 120 ? -6.792 -1.685 -3.692 1.00 97.19 120 GLY A C 1
ATOM 912 O O . GLY A 1 120 ? -6.636 -1.992 -4.872 1.00 97.19 120 GLY A O 1
ATOM 913 N N . ILE A 1 121 ? -5.766 -1.501 -2.855 1.00 96.19 121 ILE A N 1
ATOM 914 C CA . ILE A 1 121 ? -4.366 -1.667 -3.264 1.00 96.19 121 ILE A CA 1
ATOM 915 C C . ILE A 1 121 ? -4.080 -3.129 -3.604 1.00 96.19 121 ILE A C 1
ATOM 917 O O . ILE A 1 121 ? -3.478 -3.378 -4.641 1.00 96.19 121 ILE A O 1
ATOM 921 N N . ALA A 1 122 ? -4.527 -4.092 -2.787 1.00 95.88 122 ALA A N 1
ATOM 922 C CA . ALA A 1 122 ? -4.293 -5.519 -3.015 1.00 95.88 122 ALA A CA 1
ATOM 923 C C . ALA A 1 122 ? -4.730 -5.932 -4.417 1.00 95.88 122 ALA A C 1
ATOM 925 O O . ALA A 1 122 ? -3.948 -6.530 -5.154 1.00 95.88 122 ALA A O 1
ATOM 926 N N . VAL A 1 123 ? -5.963 -5.559 -4.772 1.00 96.25 123 VAL A N 1
ATOM 927 C CA . VAL A 1 123 ? -6.520 -5.749 -6.104 1.00 96.25 123 VAL A CA 1
ATOM 928 C C . VAL A 1 123 ? -5.635 -4.988 -7.086 1.00 96.25 123 VAL A C 1
ATOM 930 O O . VAL A 1 123 ? -4.830 -5.619 -7.771 1.00 96.25 123 VAL A O 1
ATOM 933 N N . LEU A 1 124 ? -5.711 -3.651 -7.106 1.00 94.69 124 LEU A N 1
ATOM 934 C CA . LEU A 1 124 ? -5.179 -2.805 -8.184 1.00 94.69 124 LEU A CA 1
ATOM 935 C C . LEU A 1 124 ? -3.676 -2.947 -8.439 1.00 94.69 124 LEU A C 1
ATOM 937 O O . LEU A 1 124 ? -3.240 -2.635 -9.547 1.00 94.69 124 LEU A O 1
ATOM 941 N N . TYR A 1 125 ? -2.886 -3.344 -7.438 1.00 92.75 125 TYR A N 1
ATOM 942 C CA . TYR A 1 125 ? -1.425 -3.344 -7.516 1.00 92.75 125 TYR A CA 1
ATOM 943 C C . TYR A 1 125 ? -0.867 -4.775 -7.641 1.00 92.75 125 TYR A C 1
ATOM 945 O O . TYR A 1 125 ? -0.739 -5.239 -8.778 1.00 92.75 125 TYR A O 1
ATOM 953 N N . PRO A 1 126 ? -0.518 -5.515 -6.564 1.00 93.44 126 PRO A N 1
ATOM 954 C CA . PRO A 1 126 ? 0.202 -6.778 -6.717 1.00 93.44 126 PRO A CA 1
ATOM 955 C C . PRO A 1 126 ? -0.619 -7.854 -7.432 1.00 93.44 126 PRO A C 1
ATOM 957 O O . PRO A 1 126 ? -0.050 -8.604 -8.228 1.00 93.44 126 PRO A O 1
ATOM 960 N N . PHE A 1 127 ? -1.939 -7.917 -7.212 1.00 94.44 127 PHE A N 1
ATOM 961 C CA . PHE A 1 127 ? -2.781 -8.906 -7.884 1.00 94.44 127 PHE A CA 1
ATOM 962 C C . PHE A 1 127 ? -3.124 -8.521 -9.320 1.00 94.44 127 PHE A C 1
ATOM 964 O O . PHE A 1 127 ? -3.181 -9.412 -10.164 1.00 94.44 127 PHE A O 1
ATOM 971 N N . ASN A 1 128 ? -3.257 -7.232 -9.645 1.00 94.25 128 ASN A N 1
ATOM 972 C CA . ASN A 1 128 ? -3.319 -6.806 -11.045 1.00 94.25 128 ASN A CA 1
ATOM 973 C C . ASN A 1 128 ? -2.054 -7.177 -11.798 1.00 94.25 128 ASN A C 1
ATOM 975 O O . ASN A 1 128 ? -2.132 -7.740 -12.880 1.00 94.25 128 ASN A O 1
ATOM 979 N N . ALA A 1 129 ? -0.897 -6.898 -11.201 1.00 90.81 129 ALA A N 1
ATOM 980 C CA . ALA A 1 129 ? 0.387 -7.226 -11.793 1.00 90.81 129 ALA A CA 1
ATOM 981 C C . ALA A 1 129 ? 0.530 -8.734 -12.046 1.00 90.81 129 ALA A C 1
ATOM 983 O O . ALA A 1 129 ? 0.993 -9.132 -13.107 1.00 90.81 129 ALA A O 1
ATOM 984 N N . LYS A 1 130 ? 0.077 -9.569 -11.103 1.00 90.25 130 LYS A N 1
ATOM 985 C CA . LYS A 1 130 ? 0.137 -11.031 -11.211 1.00 90.25 130 LYS A CA 1
ATOM 986 C C . LYS A 1 130 ? -0.862 -11.620 -12.207 1.00 90.25 130 LYS A C 1
ATOM 988 O O . LYS A 1 130 ? -0.508 -12.506 -12.975 1.00 90.25 130 LYS A O 1
ATOM 993 N N . PHE A 1 131 ? -2.126 -11.205 -12.129 1.00 92.62 131 PHE A N 1
ATOM 994 C CA . PHE A 1 131 ? -3.223 -11.836 -12.872 1.00 92.62 131 PHE A CA 1
ATOM 995 C C . PHE A 1 131 ? -3.582 -11.099 -14.166 1.00 92.62 131 PHE A C 1
ATOM 997 O O . PHE A 1 131 ? -4.334 -11.631 -14.976 1.00 92.62 131 PHE A O 1
ATOM 1004 N N . GLY A 1 132 ? -3.061 -9.888 -14.366 1.00 90.69 132 GLY A N 1
ATOM 1005 C CA . GLY A 1 132 ? -3.177 -9.137 -15.612 1.00 90.69 132 GLY A CA 1
ATOM 1006 C C . GLY A 1 132 ? -4.590 -8.675 -15.958 1.00 90.69 132 GLY A C 1
ATOM 1007 O O . GLY A 1 132 ? -4.905 -8.544 -17.137 1.00 90.69 132 GLY A O 1
ATOM 1008 N N . TYR A 1 133 ? -5.464 -8.441 -14.974 1.00 90.56 133 TYR A N 1
ATOM 1009 C CA . TYR A 1 133 ? -6.877 -8.168 -15.255 1.00 90.56 133 TYR A CA 1
ATOM 1010 C C . TYR A 1 133 ? -7.137 -6.766 -15.855 1.00 90.56 133 TYR A C 1
ATOM 1012 O O . TYR A 1 133 ? -8.161 -6.581 -16.509 1.00 90.56 133 TYR A O 1
ATOM 1020 N N . LEU A 1 134 ? -6.237 -5.786 -15.666 1.00 89.88 134 LEU A N 1
ATOM 1021 C CA . LEU A 1 134 ? -6.220 -4.514 -16.420 1.00 89.88 134 LEU A CA 1
ATOM 1022 C C . LEU A 1 134 ? -5.043 -4.426 -17.393 1.00 89.88 134 LEU A C 1
ATOM 1024 O O . LEU A 1 134 ? -5.163 -3.839 -18.465 1.00 89.88 134 LEU A O 1
ATOM 1028 N N . SER A 1 135 ? -3.890 -4.961 -16.998 1.00 77.25 135 SER A N 1
ATOM 1029 C CA . SER A 1 135 ? -2.656 -4.890 -17.777 1.00 77.25 135 SER A CA 1
ATOM 1030 C C . SER A 1 135 ? -1.711 -6.007 -17.356 1.00 77.25 135 SER A C 1
ATOM 1032 O O . SER A 1 135 ? -1.434 -6.152 -16.166 1.00 77.25 135 SER A O 1
ATOM 1034 N N . SER A 1 136 ? -1.201 -6.768 -18.324 1.00 79.94 136 SER A N 1
ATOM 1035 C CA . SER A 1 136 ? -0.226 -7.834 -18.081 1.00 79.94 136 SER A CA 1
ATOM 1036 C C . SER A 1 136 ? 1.149 -7.233 -17.803 1.00 79.94 136 SER A C 1
ATOM 1038 O O . SER A 1 136 ? 1.658 -6.471 -18.625 1.00 79.94 136 SER A O 1
ATOM 1040 N N . LEU A 1 137 ? 1.745 -7.572 -16.659 1.00 84.25 137 LEU A N 1
ATOM 1041 C CA . LEU A 1 137 ? 3.065 -7.098 -16.248 1.00 84.25 137 LEU A CA 1
ATOM 1042 C C . LEU A 1 137 ? 3.973 -8.289 -15.942 1.00 84.25 137 LEU A C 1
ATOM 1044 O O . LEU A 1 137 ? 3.549 -9.261 -15.322 1.00 84.25 137 LEU A O 1
ATOM 1048 N N . GLU A 1 138 ? 5.234 -8.202 -16.353 1.00 87.81 138 GLU A N 1
ATOM 1049 C CA . GLU A 1 138 ? 6.238 -9.201 -15.990 1.00 87.81 138 GLU A CA 1
ATOM 1050 C C . GLU A 1 138 ? 6.736 -8.950 -14.566 1.00 87.81 138 GLU A C 1
ATOM 1052 O O . GLU A 1 138 ? 7.523 -8.038 -14.292 1.00 87.81 138 GLU A O 1
ATOM 1057 N N . VAL A 1 139 ? 6.217 -9.759 -13.648 1.00 89.44 139 VAL A N 1
ATOM 1058 C CA . VAL A 1 139 ? 6.543 -9.718 -12.224 1.00 89.44 139 VAL A CA 1
ATOM 1059 C C . VAL A 1 139 ? 7.797 -10.532 -11.919 1.00 89.44 139 VAL A C 1
ATOM 1061 O O . VAL A 1 139 ? 8.018 -11.612 -12.467 1.00 89.44 139 VAL A O 1
ATOM 1064 N N . LYS A 1 140 ? 8.606 -10.032 -10.988 1.00 88.50 140 LYS A N 1
ATOM 1065 C CA . LYS A 1 140 ? 9.866 -10.646 -10.573 1.00 88.50 140 LYS A CA 1
ATOM 1066 C C . LYS A 1 140 ? 9.678 -11.487 -9.316 1.00 88.50 140 LYS A C 1
ATOM 1068 O O . LYS A 1 140 ? 9.489 -10.959 -8.219 1.00 88.50 140 LYS A O 1
ATOM 1073 N N . TYR A 1 141 ? 9.804 -12.802 -9.441 1.00 87.81 141 TYR A N 1
ATOM 1074 C CA . TYR A 1 141 ? 9.802 -13.714 -8.293 1.00 87.81 141 TYR A CA 1
ATOM 1075 C C . TYR A 1 141 ? 11.232 -14.031 -7.815 1.00 87.81 141 TYR A C 1
ATOM 1077 O O . TYR A 1 141 ? 12.144 -14.111 -8.635 1.00 87.81 141 TYR A O 1
ATOM 10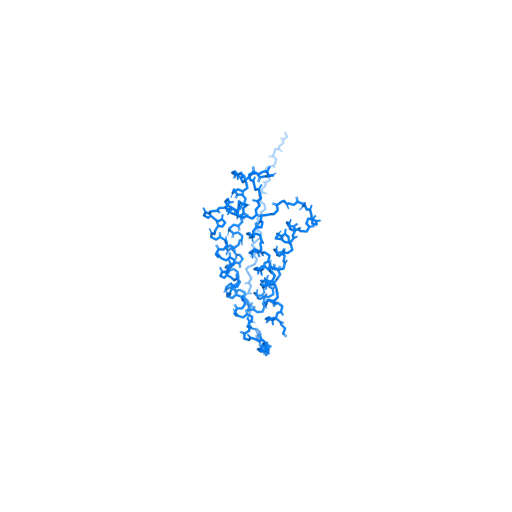85 N N . PRO A 1 142 ? 11.464 -14.201 -6.494 1.00 90.38 142 PRO A N 1
ATOM 1086 C CA . PRO A 1 142 ? 10.476 -14.277 -5.410 1.00 90.38 142 PRO A CA 1
ATOM 1087 C C . PRO A 1 142 ? 10.022 -12.920 -4.843 1.00 90.38 142 PRO A C 1
ATOM 1089 O O . PRO A 1 142 ? 9.129 -12.895 -4.001 1.00 90.38 142 PRO A O 1
ATOM 1092 N N . MET A 1 143 ? 10.600 -11.795 -5.274 1.00 88.81 143 MET A N 1
ATOM 1093 C CA . MET A 1 143 ? 10.338 -10.483 -4.664 1.00 88.81 143 MET A CA 1
ATOM 1094 C C . MET A 1 143 ? 8.873 -10.042 -4.731 1.00 88.81 143 MET A C 1
ATOM 1096 O O . MET A 1 143 ? 8.381 -9.411 -3.798 1.00 88.81 143 MET A O 1
ATOM 1100 N N . HIS A 1 144 ? 8.148 -10.398 -5.790 1.00 89.94 144 HIS A N 1
ATOM 1101 C CA . HIS A 1 144 ? 6.729 -10.064 -5.931 1.00 89.94 144 HIS A CA 1
ATOM 1102 C C . HIS A 1 144 ? 5.817 -10.803 -4.934 1.00 89.94 144 HIS A C 1
ATOM 1104 O O . HIS A 1 144 ? 4.723 -10.326 -4.646 1.00 89.94 144 HIS A O 1
ATOM 1110 N N . TYR A 1 145 ? 6.285 -11.883 -4.287 1.00 91.44 145 TYR A N 1
ATOM 1111 C CA . TYR A 1 145 ? 5.529 -12.515 -3.195 1.00 91.44 145 TYR A CA 1
ATOM 1112 C C . TYR A 1 145 ? 5.349 -11.594 -1.985 1.00 91.44 145 TYR A C 1
ATOM 1114 O O . TYR A 1 145 ? 4.375 -11.742 -1.250 1.00 91.44 145 TYR A O 1
ATOM 1122 N N . VAL A 1 146 ? 6.264 -10.643 -1.768 1.00 90.44 146 VAL A N 1
ATOM 1123 C CA . VAL A 1 146 ? 6.215 -9.730 -0.619 1.00 90.44 146 VAL A CA 1
ATOM 1124 C C . VAL A 1 146 ? 4.957 -8.853 -0.651 1.00 90.44 146 VAL A C 1
ATOM 1126 O O . VAL A 1 146 ? 4.174 -8.933 0.299 1.00 90.44 146 VAL A O 1
ATOM 1129 N N . PRO A 1 147 ? 4.695 -8.053 -1.705 1.00 91.62 147 PRO A N 1
ATOM 1130 C CA . PRO A 1 147 ? 3.491 -7.234 -1.758 1.00 91.62 147 PRO A CA 1
ATOM 1131 C C . PRO A 1 147 ? 2.215 -8.081 -1.881 1.00 91.62 147 PRO A C 1
ATOM 1133 O O . PRO A 1 147 ? 1.194 -7.693 -1.323 1.00 91.62 147 PRO A O 1
ATOM 1136 N N . GLU A 1 148 ? 2.252 -9.257 -2.520 1.00 92.38 148 GLU A N 1
ATOM 1137 C CA . GLU A 1 148 ? 1.104 -10.179 -2.544 1.00 92.38 148 GLU A CA 1
ATOM 1138 C C . GLU A 1 148 ? 0.706 -10.644 -1.134 1.00 92.38 148 GLU A C 1
ATOM 1140 O O . GLU A 1 148 ? -0.447 -10.492 -0.724 1.00 92.38 148 GLU A O 1
ATOM 1145 N N . ALA A 1 149 ? 1.662 -11.191 -0.378 1.00 93.69 149 ALA A N 1
ATOM 1146 C CA . ALA A 1 149 ? 1.417 -11.728 0.956 1.00 93.69 149 ALA A CA 1
ATOM 1147 C C . ALA A 1 149 ? 1.069 -10.621 1.956 1.00 93.69 149 ALA A C 1
ATOM 1149 O O . ALA A 1 149 ? 0.157 -10.791 2.766 1.00 93.69 149 ALA A O 1
ATOM 1150 N N . LEU A 1 150 ? 1.751 -9.473 1.876 1.00 94.06 150 LEU A N 1
ATOM 1151 C CA . LEU A 1 150 ? 1.479 -8.321 2.731 1.00 94.06 150 LEU A CA 1
ATOM 1152 C C . LEU A 1 150 ? 0.052 -7.806 2.533 1.00 94.06 150 LEU A C 1
ATOM 1154 O O . LEU A 1 150 ? -0.678 -7.624 3.507 1.00 94.06 150 LEU A O 1
ATOM 1158 N N . MET A 1 151 ? -0.360 -7.592 1.282 1.00 97.00 151 MET A N 1
ATOM 1159 C CA . MET A 1 151 ? -1.669 -7.013 0.992 1.00 97.00 151 MET A CA 1
ATOM 1160 C C . MET A 1 151 ? -2.811 -8.004 1.226 1.00 97.00 151 MET A C 1
ATOM 1162 O O . MET A 1 151 ? -3.868 -7.606 1.724 1.00 97.00 151 MET A O 1
ATOM 1166 N N . LEU A 1 152 ? -2.597 -9.297 0.957 1.00 96.38 152 LEU A N 1
ATOM 1167 C CA . LEU A 1 152 ? -3.533 -10.347 1.362 1.00 96.38 152 LEU A CA 1
ATOM 1168 C C . LEU A 1 152 ? -3.671 -10.401 2.885 1.00 96.38 152 LEU A C 1
ATOM 1170 O O . LEU A 1 152 ? -4.787 -10.396 3.399 1.00 96.38 152 LEU A O 1
ATOM 1174 N N . GLY A 1 153 ? -2.542 -10.411 3.596 1.00 95.19 153 GLY A N 1
ATOM 1175 C CA . GLY A 1 153 ? -2.490 -10.462 5.053 1.00 95.19 153 GLY A CA 1
ATOM 1176 C C . GLY A 1 153 ? -3.204 -9.279 5.696 1.00 95.19 153 GLY A C 1
ATOM 1177 O O . GLY A 1 153 ? -4.052 -9.486 6.558 1.00 95.19 153 GLY A O 1
ATOM 1178 N N . LEU A 1 154 ? -2.938 -8.053 5.233 1.00 95.75 154 LEU A N 1
ATOM 1179 C CA . LEU A 1 154 ? -3.630 -6.850 5.706 1.00 95.75 154 LEU A CA 1
ATOM 1180 C C . LEU A 1 154 ? -5.132 -6.893 5.422 1.00 95.75 154 LEU A C 1
ATOM 1182 O O . LEU A 1 154 ? -5.926 -6.557 6.295 1.00 95.75 154 LEU A O 1
ATOM 1186 N N . THR A 1 155 ? -5.536 -7.350 4.236 1.00 97.31 155 THR A N 1
ATOM 1187 C CA . THR A 1 155 ? -6.959 -7.445 3.882 1.00 97.31 155 THR A CA 1
ATOM 1188 C C . THR A 1 155 ? -7.684 -8.460 4.768 1.00 97.31 155 THR A C 1
ATOM 1190 O O . THR A 1 155 ? -8.736 -8.153 5.328 1.00 97.31 155 THR A O 1
ATOM 1193 N N . VAL A 1 156 ? -7.107 -9.651 4.960 1.00 95.75 156 VAL A N 1
ATOM 1194 C CA . VAL A 1 156 ? -7.667 -10.682 5.848 1.00 95.75 156 VAL A CA 1
ATOM 1195 C C . VAL A 1 156 ? -7.687 -10.198 7.298 1.00 95.75 156 VAL A C 1
ATOM 1197 O O . VAL A 1 156 ? -8.704 -10.348 7.970 1.00 95.75 156 VAL A O 1
ATOM 1200 N N . ALA A 1 157 ? -6.609 -9.567 7.768 1.00 94.25 157 ALA A N 1
ATOM 1201 C CA . ALA A 1 157 ? -6.532 -8.990 9.106 1.00 94.25 157 ALA A CA 1
ATOM 1202 C C . ALA A 1 157 ? -7.620 -7.932 9.335 1.00 94.25 157 ALA A C 1
ATOM 1204 O O . ALA A 1 157 ? -8.287 -7.969 10.363 1.00 94.25 157 ALA A O 1
ATOM 1205 N N . GLY A 1 158 ? -7.862 -7.045 8.367 1.00 94.94 158 GLY A N 1
ATOM 1206 C CA . GLY A 1 158 ? -8.924 -6.043 8.458 1.00 94.94 158 GLY A CA 1
ATOM 1207 C C . GLY A 1 158 ? -10.320 -6.658 8.516 1.00 94.94 158 GLY A C 1
ATOM 1208 O O . GLY A 1 158 ? -11.144 -6.226 9.316 1.00 94.94 158 GLY A O 1
ATOM 1209 N N . VAL A 1 159 ? -10.576 -7.709 7.727 1.00 95.50 159 VAL A N 1
ATOM 1210 C CA . VAL A 1 159 ? -11.836 -8.467 7.806 1.00 95.50 159 VAL A CA 1
ATOM 1211 C C . VAL A 1 159 ? -12.001 -9.127 9.175 1.00 95.50 159 VAL A C 1
ATOM 1213 O O . VAL A 1 159 ? -13.106 -9.138 9.702 1.00 95.50 159 VAL A O 1
ATOM 1216 N N . LEU A 1 160 ? -10.938 -9.689 9.752 1.00 93.00 160 LEU A N 1
ATOM 1217 C CA . LEU A 1 160 ? -10.997 -10.329 11.070 1.00 93.00 160 LEU A CA 1
ATOM 1218 C C . LEU A 1 160 ? -11.148 -9.319 12.212 1.00 93.00 160 LEU A C 1
ATOM 1220 O O . LEU A 1 160 ? -11.863 -9.608 13.159 1.00 93.00 160 LEU A O 1
ATOM 1224 N N . ALA A 1 161 ? -10.522 -8.146 12.112 1.00 92.25 161 ALA A N 1
ATOM 1225 C CA . ALA A 1 161 ? -10.597 -7.100 13.130 1.00 92.25 161 ALA A CA 1
ATOM 1226 C C . ALA A 1 161 ? -11.969 -6.408 13.202 1.00 92.25 161 ALA A C 1
ATOM 1228 O O . ALA A 1 161 ? -12.286 -5.804 14.220 1.00 92.25 161 ALA A O 1
ATOM 1229 N N . LEU A 1 162 ? -12.749 -6.444 12.114 1.00 90.44 162 LEU A N 1
ATOM 1230 C CA . LEU A 1 162 ? -14.055 -5.781 11.982 1.00 90.44 162 LEU A CA 1
ATOM 1231 C C . LEU A 1 162 ? -15.257 -6.732 12.125 1.00 90.44 162 LEU A C 1
ATOM 1233 O O . LEU A 1 162 ? -16.395 -6.287 11.961 1.00 90.44 162 LEU A O 1
ATOM 1237 N N . LYS A 1 163 ? -15.011 -8.024 12.353 1.00 79.62 163 LYS A N 1
ATOM 1238 C CA . LYS A 1 163 ? -16.045 -9.031 12.625 1.00 79.62 163 LYS A CA 1
ATOM 1239 C C . LYS A 1 163 ? -16.446 -9.012 14.092 1.00 79.62 163 LYS A C 1
ATOM 1241 O O . LYS A 1 163 ? -17.650 -9.236 14.336 1.00 79.62 163 LYS A O 1
#

Foldseek 3Di:
DDDDDDDDDDDDDDDDDDDDDDDDPDPPPDDPDQPQDPNQALVNLLVVLLVVLLVQLVCLQPPVQCLDVLWAPCVPPNPSDPVSSVVSNVVSVVSNVLSVVSVVDDSLVSLVVSLVVLQVCLVPPLVCQVVVPPHDGGTDPPRSVVSNVVSVVSNVSSVSNND

pLDDT: mean 81.67, std 19.3, range [36.34, 97.88]

Radius of gyration: 24.81 Å; chains: 1; bounding box: 44×75×51 Å

Secondary structure (DSSP, 8-state):
-----PPPPPPPPPPPPP------------------BTTB-HHHHHHHHHHHHHHHHHHHHH-TTHHHHTTB-HHHHS---HHHHHHHHHHHHHHHHHHHHHTTS-HHHHHHHHHHHHHHHHIIIIIHHHH-SS----B-TTTTHHHHHHHHHHHHHHHHHT-

Sequence (163 aa):
MENKKREPRPSKPFPCPKKQLGLPVEAAVAPFEPAMVFGLTPSLYVKAGSFIFGAYGVQMLLVPSNMMTDHFEAHICAPATKYTDFWIRGQSVSIATVVYCMTKLPEDVAAKALLGLSAGIAVLYPFNAKFGYLSSLEVKYPMHYVPEALMLGLTVAGVLALK